Protein AF-A0AAJ1B3Y8-F1 (afdb_monomer_lite)

Sequence (72 aa):
GTIHYVSRLADSYKVSGDSFYTQDGKNVLPLGTLTVTETKAPNGYLLDGAYMQTDGSSEQIKGTYLTQISED

Structure (mmCIF, N/CA/C/O backbone):
data_AF-A0AAJ1B3Y8-F1
#
_entry.id   AF-A0AAJ1B3Y8-F1
#
loop_
_atom_site.group_PDB
_atom_site.id
_atom_site.type_symbol
_atom_site.label_atom_id
_atom_site.label_alt_id
_atom_site.label_comp_id
_atom_site.label_asym_id
_atom_site.label_entity_id
_atom_site.label_seq_id
_atom_site.pdbx_PDB_ins_code
_atom_site.Cartn_x
_atom_site.Cartn_y
_atom_site.Cartn_z
_atom_site.occupancy
_atom_site.B_iso_or_equiv
_atom_site.auth_seq_id
_atom_site.auth_comp_id
_atom_site.auth_asym_id
_atom_site.auth_atom_id
_atom_site.pdbx_PDB_model_num
ATOM 1 N N . GLY A 1 1 ? -6.464 -20.704 -17.548 1.00 65.62 1 GLY A N 1
ATOM 2 C CA . GLY A 1 1 ? -7.015 -20.126 -16.310 1.00 65.62 1 GLY A CA 1
ATOM 3 C C . GLY A 1 1 ? -6.476 -18.726 -16.181 1.00 65.62 1 GLY A C 1
ATOM 4 O O . GLY A 1 1 ? -5.284 -18.545 -16.385 1.00 65.62 1 GLY A O 1
ATOM 5 N N . THR A 1 2 ? -7.338 -17.746 -15.952 1.00 78.00 2 THR A N 1
ATOM 6 C CA . THR A 1 2 ? -6.946 -16.337 -15.829 1.00 78.00 2 THR A CA 1
ATOM 7 C C . THR A 1 2 ? -6.122 -16.139 -14.557 1.00 78.00 2 THR A C 1
ATOM 9 O O . THR A 1 2 ? -6.503 -16.629 -13.496 1.00 78.00 2 THR A O 1
ATOM 12 N N . ILE A 1 3 ? -4.975 -15.466 -14.661 1.00 74.06 3 ILE A N 1
ATOM 13 C CA . ILE A 1 3 ? -4.163 -15.096 -13.497 1.00 74.06 3 ILE A CA 1
ATOM 14 C C . ILE A 1 3 ? -4.742 -13.806 -12.914 1.00 74.06 3 ILE A C 1
ATOM 16 O O . ILE A 1 3 ? -4.950 -12.840 -13.645 1.00 74.06 3 ILE A O 1
ATOM 20 N N . HIS A 1 4 ? -4.986 -13.791 -11.603 1.00 75.06 4 HIS A N 1
ATOM 21 C CA . HIS A 1 4 ? -5.440 -12.612 -10.870 1.00 75.06 4 HIS A CA 1
ATOM 22 C C . HIS A 1 4 ? -4.352 -12.168 -9.891 1.00 75.06 4 HIS A C 1
ATOM 24 O O . HIS A 1 4 ? -3.911 -12.956 -9.054 1.00 75.06 4 HIS A O 1
ATOM 30 N N . TYR A 1 5 ? -3.936 -10.906 -9.978 1.00 76.94 5 TYR A N 1
ATOM 31 C CA . TYR A 1 5 ? -3.030 -10.288 -9.011 1.00 76.94 5 TYR A CA 1
ATOM 32 C C . TYR A 1 5 ? -3.862 -9.639 -7.902 1.00 76.94 5 TYR A C 1
ATOM 34 O O . TYR A 1 5 ? -4.769 -8.861 -8.185 1.00 76.94 5 TYR A O 1
ATOM 42 N N . VAL A 1 6 ? -3.588 -9.989 -6.643 1.00 83.94 6 VAL A N 1
ATOM 43 C CA . VAL A 1 6 ? -4.344 -9.507 -5.476 1.00 83.94 6 VAL A CA 1
ATOM 44 C C . VAL A 1 6 ? -3.372 -9.066 -4.388 1.00 83.94 6 VAL A C 1
ATOM 46 O O . VAL A 1 6 ? -2.416 -9.778 -4.091 1.00 83.94 6 VAL A O 1
ATOM 49 N N . SER A 1 7 ? -3.658 -7.923 -3.766 1.00 85.56 7 SER A N 1
ATOM 50 C CA . SER A 1 7 ? -3.006 -7.440 -2.545 1.00 85.56 7 SER A CA 1
ATOM 51 C C . SER A 1 7 ? -4.063 -7.169 -1.470 1.00 85.56 7 SER A C 1
ATOM 53 O O . SER A 1 7 ? -5.200 -6.823 -1.798 1.00 85.56 7 SER A O 1
ATOM 55 N N . ARG A 1 8 ? -3.723 -7.384 -0.193 1.00 91.56 8 ARG A N 1
ATOM 56 C CA . ARG A 1 8 ? -4.613 -7.2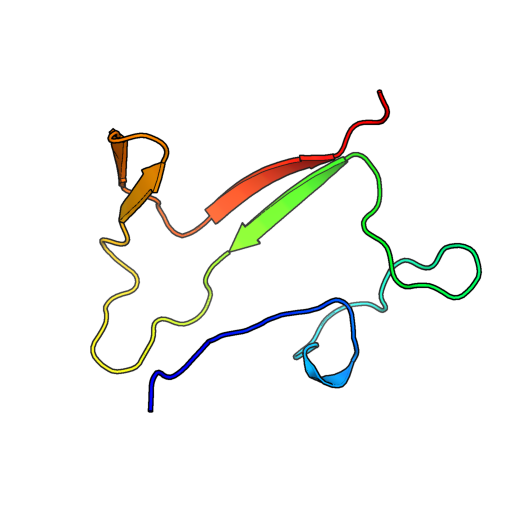03 0.972 1.00 91.56 8 ARG A CA 1
ATOM 57 C C . ARG A 1 8 ? -3.820 -6.718 2.190 1.00 91.56 8 ARG A C 1
ATOM 59 O O . ARG A 1 8 ? -2.612 -6.915 2.253 1.00 91.56 8 ARG A O 1
ATOM 66 N N . LEU A 1 9 ? -4.513 -6.171 3.194 1.00 92.69 9 LEU A N 1
ATOM 67 C CA . LEU A 1 9 ? -3.940 -5.797 4.498 1.00 92.69 9 LEU A CA 1
ATOM 68 C C . LEU A 1 9 ? -3.694 -7.030 5.389 1.00 92.69 9 LEU A C 1
ATOM 70 O O . LEU A 1 9 ? -4.330 -7.203 6.428 1.00 92.69 9 LEU A O 1
ATOM 74 N N . ALA A 1 10 ? -2.803 -7.921 4.961 1.00 94.00 10 ALA A N 1
ATOM 75 C CA . ALA A 1 10 ? -2.368 -9.081 5.736 1.00 94.00 10 ALA A CA 1
ATOM 76 C C . ALA A 1 10 ? -0.866 -9.318 5.546 1.00 94.00 10 ALA A C 1
ATOM 78 O O . ALA A 1 10 ? -0.321 -9.016 4.484 1.00 94.00 10 ALA A O 1
ATOM 79 N N . ASP A 1 11 ? -0.207 -9.892 6.556 1.00 92.56 11 ASP A N 1
ATOM 80 C CA . ASP A 1 11 ? 1.255 -10.061 6.568 1.00 92.56 11 ASP A CA 1
ATOM 81 C C . ASP A 1 11 ? 1.775 -10.899 5.395 1.00 92.56 11 ASP A C 1
ATOM 83 O O . ASP A 1 11 ? 2.868 -10.656 4.896 1.00 92.56 11 ASP A O 1
ATOM 87 N N . SER A 1 12 ? 0.962 -11.823 4.877 1.00 94.00 12 SER A N 1
ATOM 88 C CA . SER A 1 12 ? 1.283 -12.619 3.686 1.00 94.00 12 SER A CA 1
ATOM 89 C C . SER A 1 12 ? 1.480 -11.791 2.411 1.00 94.00 12 SER A C 1
ATOM 91 O O . SER A 1 12 ? 2.104 -12.273 1.469 1.00 94.00 12 SER A O 1
ATOM 93 N N . TYR A 1 13 ? 0.976 -10.555 2.376 1.00 91.38 13 TYR A N 1
ATOM 94 C CA . TYR A 1 13 ? 1.153 -9.606 1.275 1.00 91.38 13 TYR A CA 1
ATOM 95 C C . TYR A 1 13 ? 2.118 -8.460 1.633 1.00 91.38 13 TYR A C 1
ATOM 97 O O . TYR A 1 13 ? 2.366 -7.586 0.801 1.00 91.38 13 TYR A O 1
ATOM 105 N N . LYS A 1 14 ? 2.681 -8.445 2.851 1.00 91.06 14 LYS A N 1
ATOM 106 C CA . LYS A 1 14 ? 3.590 -7.400 3.334 1.00 91.06 14 LYS A CA 1
ATOM 107 C C . LYS A 1 14 ? 5.043 -7.784 3.071 1.00 91.06 14 LYS A C 1
ATOM 109 O O . LYS A 1 14 ? 5.604 -8.647 3.734 1.00 91.06 14 LYS A O 1
ATOM 114 N N . VAL A 1 15 ? 5.674 -7.090 2.130 1.00 90.12 15 VAL A N 1
ATOM 115 C CA . VAL A 1 15 ? 7.088 -7.323 1.789 1.00 90.12 15 VAL A CA 1
ATOM 116 C C . VAL A 1 15 ? 8.027 -6.692 2.826 1.00 90.12 15 VAL A C 1
ATOM 118 O O . VAL A 1 15 ? 8.983 -7.326 3.263 1.00 90.12 15 VAL A O 1
ATOM 121 N N . SER A 1 16 ? 7.759 -5.448 3.236 1.00 91.38 16 SER A N 1
ATOM 122 C CA . SER A 1 16 ? 8.592 -4.676 4.173 1.00 91.38 16 SER A CA 1
ATOM 123 C C . SER A 1 16 ? 7.824 -3.479 4.754 1.00 91.38 16 SER A C 1
ATOM 125 O O . SER A 1 16 ? 6.710 -3.199 4.320 1.00 91.38 16 SER A O 1
ATOM 127 N N . GLY A 1 17 ? 8.420 -2.764 5.714 1.00 91.06 17 GLY A N 1
ATOM 128 C CA . GLY A 1 17 ? 7.862 -1.544 6.322 1.00 91.06 17 GLY A CA 1
ATOM 129 C C . GLY A 1 17 ? 7.319 -1.755 7.736 1.00 91.06 17 GLY A C 1
ATOM 130 O O . GLY A 1 17 ? 7.501 -2.828 8.320 1.00 91.06 17 GLY A O 1
ATOM 131 N N . ASP A 1 18 ? 6.641 -0.744 8.264 1.00 94.12 18 ASP A N 1
ATOM 132 C CA . ASP A 1 18 ? 6.055 -0.757 9.608 1.00 94.12 18 ASP A CA 1
ATOM 133 C C . ASP A 1 18 ? 4.846 -1.691 9.714 1.00 94.12 18 ASP A C 1
ATOM 135 O O . ASP A 1 18 ? 4.274 -2.109 8.706 1.00 94.12 18 ASP A O 1
ATOM 139 N N . SER A 1 19 ? 4.460 -2.044 10.940 1.00 94.12 19 SER A N 1
ATOM 140 C CA . SER A 1 19 ? 3.235 -2.806 11.210 1.00 94.12 19 SER A CA 1
ATOM 141 C C . SER A 1 19 ? 1.988 -2.068 10.713 1.00 94.12 19 SER A C 1
ATOM 143 O O . SER A 1 19 ? 1.951 -0.839 10.692 1.00 94.12 19 SER A O 1
ATOM 145 N N . PHE A 1 20 ? 0.946 -2.817 10.340 1.00 94.69 20 PHE A N 1
ATOM 146 C CA . PHE A 1 20 ? -0.336 -2.222 9.960 1.00 94.69 20 PHE A CA 1
ATOM 147 C C . PHE A 1 20 ? -0.950 -1.424 11.116 1.00 94.69 20 PHE A C 1
ATOM 149 O O . PHE A 1 20 ? -0.799 -1.784 12.285 1.00 94.69 20 PHE A O 1
ATOM 156 N N . TYR A 1 21 ? -1.712 -0.385 10.776 1.00 93.88 21 TYR A N 1
ATOM 157 C CA . TYR A 1 21 ? -2.632 0.228 11.726 1.00 93.88 21 TYR A CA 1
ATOM 158 C C . TYR A 1 21 ? -3.741 -0.763 12.064 1.00 93.88 21 TYR A C 1
ATOM 160 O O . TYR A 1 21 ? -4.271 -1.437 11.178 1.00 93.88 21 TYR A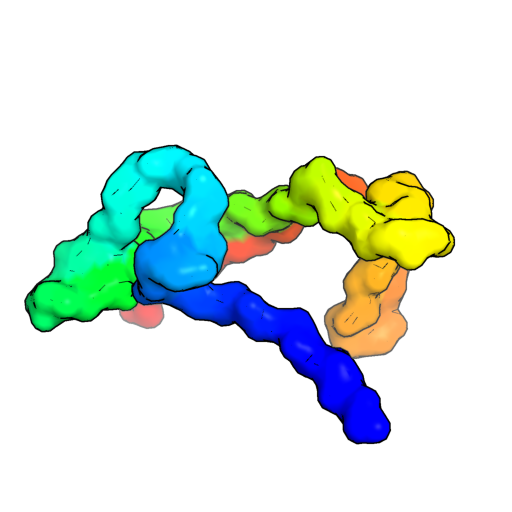 O 1
ATOM 168 N N . THR A 1 22 ? -4.105 -0.837 13.342 1.00 95.06 22 THR A N 1
ATOM 169 C CA . THR A 1 22 ? -5.130 -1.763 13.823 1.00 95.06 22 THR A CA 1
ATOM 170 C C . THR A 1 22 ? -6.216 -1.034 14.594 1.00 95.06 22 THR A C 1
ATOM 172 O O . THR A 1 22 ? -5.911 -0.241 15.483 1.00 95.06 22 THR A O 1
ATOM 175 N N . GLN A 1 23 ? -7.470 -1.375 14.315 1.00 93.19 23 GLN A N 1
ATOM 176 C CA . GLN A 1 23 ? -8.638 -0.966 15.090 1.00 93.19 23 GLN A CA 1
ATOM 177 C C . GLN A 1 23 ? -9.448 -2.223 15.416 1.00 93.19 23 GLN A C 1
ATOM 179 O O . GLN A 1 23 ? -9.717 -3.031 14.527 1.00 93.19 23 GLN A O 1
ATOM 184 N N . ASP A 1 24 ? -9.758 -2.442 16.695 1.00 94.44 24 ASP A N 1
ATOM 185 C CA . ASP A 1 24 ? -10.493 -3.623 17.180 1.00 94.44 24 ASP A CA 1
ATOM 186 C C . ASP A 1 24 ? -9.926 -4.968 16.679 1.00 94.44 24 ASP A C 1
ATOM 188 O O . ASP A 1 24 ? -10.654 -5.892 16.310 1.00 94.44 24 ASP A O 1
ATOM 192 N N . GLY A 1 25 ? -8.593 -5.067 16.623 1.00 91.75 25 GLY A N 1
ATOM 193 C CA . GLY A 1 25 ? -7.880 -6.267 16.172 1.00 91.75 25 GLY A CA 1
ATOM 194 C C . GLY A 1 25 ? -7.918 -6.515 14.659 1.00 91.75 25 GLY A C 1
ATOM 195 O O . GLY A 1 25 ? -7.486 -7.575 14.211 1.00 91.75 25 GLY A O 1
ATOM 196 N N . LYS A 1 26 ? -8.418 -5.565 13.861 1.00 93.56 26 LYS A N 1
ATOM 197 C CA . LYS A 1 26 ? -8.445 -5.634 12.394 1.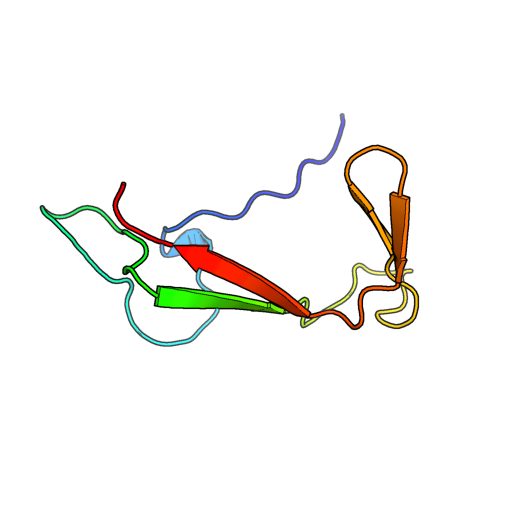00 93.56 26 LYS A CA 1
ATOM 198 C C . LYS A 1 26 ? -7.479 -4.623 11.795 1.00 93.56 26 LYS A C 1
ATOM 200 O O . LYS A 1 26 ? -7.421 -3.481 12.245 1.00 93.56 26 LYS A O 1
ATOM 205 N N . ASN A 1 27 ? -6.759 -5.034 10.756 1.00 95.62 27 ASN A N 1
ATOM 206 C CA . ASN A 1 27 ? -5.900 -4.131 9.995 1.00 95.62 27 ASN A CA 1
ATOM 207 C C . ASN A 1 27 ? -6.762 -3.133 9.211 1.00 95.62 27 ASN A C 1
ATOM 209 O O . ASN A 1 27 ? -7.699 -3.536 8.519 1.00 95.62 27 ASN A O 1
ATOM 213 N N . VAL A 1 28 ? -6.429 -1.848 9.306 1.00 92.94 28 VAL A N 1
ATOM 214 C CA . VAL A 1 28 ? -7.172 -0.738 8.694 1.00 92.94 28 VAL A CA 1
ATOM 215 C C . VAL A 1 28 ? -6.223 0.261 8.034 1.00 92.94 28 VAL A C 1
ATOM 217 O O . VAL A 1 28 ? -5.011 0.234 8.253 1.00 92.94 28 VAL A O 1
ATOM 220 N N . LEU A 1 29 ? -6.784 1.152 7.219 1.00 91.31 29 LEU A N 1
ATOM 221 C CA . LEU A 1 29 ? -6.081 2.323 6.708 1.00 91.31 29 LEU A CA 1
ATOM 222 C C . LEU A 1 29 ? -6.503 3.547 7.533 1.00 91.31 29 LEU A C 1
ATOM 224 O O . LEU A 1 29 ? -7.701 3.716 7.765 1.00 91.31 29 LEU A O 1
ATOM 228 N N . PRO A 1 30 ? -5.561 4.384 7.993 1.00 89.75 30 PRO A N 1
ATOM 229 C CA . PRO A 1 30 ? -5.897 5.596 8.725 1.00 89.75 30 PRO A CA 1
ATOM 230 C C . PRO A 1 30 ? -6.497 6.651 7.789 1.00 89.75 30 PRO A C 1
ATOM 232 O O . PRO A 1 30 ? -6.234 6.652 6.584 1.00 89.75 30 PRO A O 1
ATOM 235 N N . LEU A 1 31 ? -7.254 7.587 8.366 1.00 91.56 31 LEU A N 1
ATOM 236 C CA . LEU A 1 31 ? -7.655 8.805 7.666 1.00 91.56 31 LEU A CA 1
ATOM 237 C C . LEU A 1 31 ? -6.413 9.610 7.264 1.00 91.56 31 LEU A C 1
ATOM 239 O O . LEU A 1 31 ? -5.455 9.722 8.034 1.00 91.56 31 LEU A O 1
ATOM 243 N N . GLY A 1 32 ? -6.443 10.193 6.070 1.00 88.31 32 GLY A N 1
ATOM 244 C CA . GLY A 1 32 ? -5.340 10.978 5.525 1.00 88.31 32 GLY A CA 1
ATOM 245 C C . GLY A 1 32 ? -5.058 10.674 4.060 1.00 88.31 32 GLY A C 1
ATOM 246 O O . GLY A 1 32 ? -5.898 10.143 3.337 1.00 88.31 32 GLY A O 1
ATOM 247 N N . THR A 1 33 ? -3.860 11.040 3.613 1.00 86.31 33 THR A N 1
ATOM 248 C CA . THR A 1 33 ? -3.420 10.825 2.232 1.00 86.31 33 THR A CA 1
ATOM 249 C C . THR A 1 33 ? -2.648 9.520 2.131 1.00 86.31 33 THR A C 1
ATOM 251 O O . THR A 1 33 ? -1.639 9.333 2.811 1.00 86.31 33 THR A O 1
ATOM 254 N N . LEU A 1 34 ? -3.094 8.636 1.245 1.00 84.44 34 LEU A N 1
ATOM 255 C CA . LEU A 1 34 ? -2.369 7.434 0.872 1.00 84.44 34 LEU A CA 1
ATOM 256 C C . LEU A 1 34 ? -1.727 7.605 -0.493 1.00 84.44 34 LEU A C 1
ATOM 258 O O . LEU A 1 34 ? -2.354 8.071 -1.445 1.00 84.44 34 LEU A O 1
ATOM 262 N N . THR A 1 35 ? -0.487 7.141 -0.570 1.00 82.81 35 THR A N 1
ATOM 263 C CA . THR A 1 35 ? 0.285 7.088 -1.801 1.00 82.81 35 THR A CA 1
ATOM 264 C C . THR A 1 35 ? 0.557 5.631 -2.142 1.00 82.81 35 THR A C 1
ATOM 266 O O . THR A 1 35 ? 1.149 4.906 -1.343 1.00 82.81 35 THR A O 1
ATOM 269 N N . VAL A 1 36 ? 0.140 5.192 -3.325 1.00 81.50 36 VAL A N 1
ATOM 270 C CA . VAL A 1 36 ? 0.449 3.858 -3.850 1.00 81.50 36 VAL A CA 1
ATOM 271 C C . VAL A 1 36 ? 1.418 4.020 -5.004 1.00 81.50 36 VAL A C 1
ATOM 273 O O . VAL A 1 36 ? 1.100 4.695 -5.978 1.00 81.50 36 VAL A O 1
ATOM 276 N N . THR A 1 37 ? 2.586 3.392 -4.907 1.00 75.75 37 THR A N 1
ATOM 277 C CA . THR A 1 37 ? 3.600 3.446 -5.962 1.00 75.75 37 THR A CA 1
ATOM 278 C C . THR A 1 37 ? 3.891 2.051 -6.492 1.00 75.75 37 THR A C 1
ATOM 280 O O . THR A 1 37 ? 4.186 1.139 -5.717 1.00 75.75 37 THR A O 1
ATOM 283 N N . GLU A 1 38 ? 3.843 1.878 -7.811 1.00 75.94 38 GLU A N 1
ATOM 284 C CA . GLU A 1 38 ? 4.371 0.666 -8.435 1.00 75.94 38 GLU A CA 1
ATOM 285 C C . GLU A 1 38 ? 5.900 0.729 -8.394 1.00 75.94 38 GLU A C 1
ATOM 287 O O . GLU A 1 38 ? 6.519 1.595 -9.004 1.00 75.94 38 GLU A O 1
ATOM 292 N N . THR A 1 39 ? 6.524 -0.169 -7.634 1.00 76.06 39 THR A N 1
ATOM 293 C CA . THR A 1 39 ? 7.987 -0.185 -7.460 1.00 76.06 39 THR A CA 1
ATOM 294 C C . THR A 1 39 ? 8.688 -1.164 -8.397 1.00 76.06 39 THR A C 1
ATOM 296 O O . THR A 1 39 ? 9.903 -1.086 -8.575 1.00 76.06 39 THR A O 1
ATOM 299 N N . LYS A 1 40 ? 7.943 -2.096 -9.001 1.00 75.94 40 LYS A N 1
ATOM 300 C CA . LYS A 1 40 ? 8.479 -3.128 -9.888 1.00 75.94 40 LYS A CA 1
ATOM 301 C C . LYS A 1 40 ? 7.457 -3.508 -10.955 1.00 75.94 40 LYS A C 1
ATOM 303 O O . LYS A 1 40 ? 6.447 -4.125 -10.629 1.00 75.94 40 LYS A O 1
ATOM 308 N N . ALA A 1 41 ? 7.787 -3.214 -12.212 1.00 71.25 41 ALA A N 1
ATOM 309 C CA . ALA A 1 41 ? 6.992 -3.638 -13.358 1.00 71.25 41 ALA A CA 1
ATOM 310 C C . ALA A 1 41 ? 6.971 -5.176 -13.501 1.00 71.25 41 ALA A C 1
ATOM 312 O O . ALA A 1 41 ? 7.958 -5.850 -13.162 1.00 71.25 41 ALA A O 1
ATOM 313 N N . PRO A 1 42 ? 5.888 -5.755 -14.047 1.00 70.81 42 PRO A N 1
ATOM 314 C CA . PRO A 1 42 ? 5.860 -7.151 -14.463 1.00 70.81 42 PRO A CA 1
ATOM 315 C C . PRO A 1 42 ? 6.943 -7.467 -15.507 1.00 70.81 42 PRO A C 1
ATOM 317 O O . PRO A 1 42 ? 7.347 -6.616 -16.298 1.00 70.81 42 PRO A O 1
ATOM 320 N N . ASN A 1 43 ? 7.387 -8.727 -15.559 1.00 69.19 43 ASN A N 1
ATOM 321 C CA . ASN A 1 43 ? 8.352 -9.165 -16.571 1.00 69.19 43 ASN A CA 1
ATOM 322 C C . ASN A 1 43 ? 7.801 -8.924 -17.987 1.00 69.19 43 ASN A C 1
ATOM 324 O O . ASN A 1 43 ? 6.716 -9.399 -18.318 1.00 69.19 43 ASN A O 1
ATOM 328 N N . GLY A 1 44 ? 8.575 -8.222 -18.819 1.00 66.06 44 GLY A N 1
ATOM 329 C CA . GLY A 1 44 ? 8.176 -7.845 -20.179 1.00 66.06 44 GLY A CA 1
ATOM 330 C C . GLY A 1 44 ? 7.469 -6.489 -20.291 1.00 66.06 44 GLY A C 1
ATOM 331 O O . GLY A 1 44 ? 7.118 -6.106 -21.402 1.00 66.06 44 GLY A O 1
ATOM 332 N N . TYR A 1 45 ? 7.300 -5.758 -19.184 1.00 63.72 45 TYR A N 1
ATOM 333 C CA . TYR A 1 45 ? 6.716 -4.415 -19.152 1.00 63.72 45 TYR A CA 1
ATOM 334 C C . TYR A 1 45 ? 7.729 -3.395 -18.625 1.00 63.72 45 TYR A C 1
ATOM 336 O O . TYR A 1 45 ? 8.560 -3.701 -17.767 1.00 63.72 45 TYR A O 1
ATOM 344 N N . LEU A 1 46 ? 7.668 -2.175 -19.158 1.00 62.84 46 LEU A N 1
ATOM 345 C CA . LEU A 1 46 ? 8.438 -1.037 -18.662 1.00 62.84 46 LEU A CA 1
ATOM 346 C C . LEU A 1 46 ? 7.605 -0.296 -17.607 1.00 62.84 46 LEU A C 1
ATOM 348 O O . LEU A 1 46 ? 6.394 -0.173 -17.760 1.00 62.84 46 LEU A O 1
ATOM 352 N N . LEU A 1 47 ? 8.256 0.210 -16.552 1.00 61.19 47 LEU A N 1
ATOM 353 C CA . LEU A 1 47 ? 7.631 1.147 -15.602 1.00 61.19 47 LEU A CA 1
ATOM 354 C C . LEU A 1 47 ? 7.244 2.469 -16.291 1.00 61.19 47 LEU A C 1
ATOM 356 O O . LEU A 1 47 ? 6.250 3.096 -15.934 1.00 61.19 47 LEU A O 1
ATOM 360 N N . ASP A 1 48 ? 8.031 2.884 -17.286 1.00 57.44 48 ASP A N 1
ATOM 361 C CA . ASP A 1 48 ? 7.727 4.045 -18.116 1.00 57.44 48 ASP A CA 1
ATOM 362 C C . ASP A 1 48 ? 6.607 3.712 -19.109 1.00 57.44 48 ASP A C 1
ATOM 364 O O . ASP A 1 48 ? 6.753 2.831 -19.958 1.00 57.44 48 ASP A O 1
ATOM 368 N N . GLY A 1 49 ? 5.499 4.454 -19.021 1.00 55.38 49 GLY A N 1
ATOM 369 C CA . GLY A 1 49 ? 4.369 4.337 -19.948 1.00 55.38 49 GLY A CA 1
ATOM 370 C C . GLY A 1 49 ? 3.163 3.557 -19.420 1.00 55.38 49 GLY A C 1
ATOM 371 O O . GLY A 1 49 ? 2.338 3.126 -20.221 1.00 55.38 49 GLY A O 1
ATOM 372 N N . ALA A 1 50 ? 3.024 3.378 -18.103 1.00 56.19 50 ALA A N 1
ATOM 373 C CA . ALA A 1 50 ? 1.781 2.874 -17.525 1.00 56.19 50 ALA A CA 1
ATOM 374 C C . ALA A 1 50 ? 0.640 3.902 -17.702 1.00 56.19 50 ALA A C 1
ATOM 376 O O . ALA A 1 50 ? 0.759 5.068 -17.315 1.00 56.19 50 ALA A O 1
ATOM 377 N N . TYR A 1 51 ? -0.475 3.463 -18.287 1.00 55.00 51 TYR A N 1
ATOM 378 C CA . TYR A 1 51 ? -1.708 4.241 -18.424 1.00 55.00 51 TYR A CA 1
ATOM 379 C C . TYR A 1 51 ? -2.774 3.603 -17.533 1.00 55.00 51 TYR A C 1
ATOM 381 O O . TYR A 1 51 ? -3.013 2.400 -17.664 1.00 55.00 51 TYR A O 1
ATOM 389 N N . MET A 1 52 ? -3.443 4.370 -16.663 1.00 54.00 52 MET A N 1
ATOM 390 C CA . MET A 1 52 ? -4.727 3.902 -16.12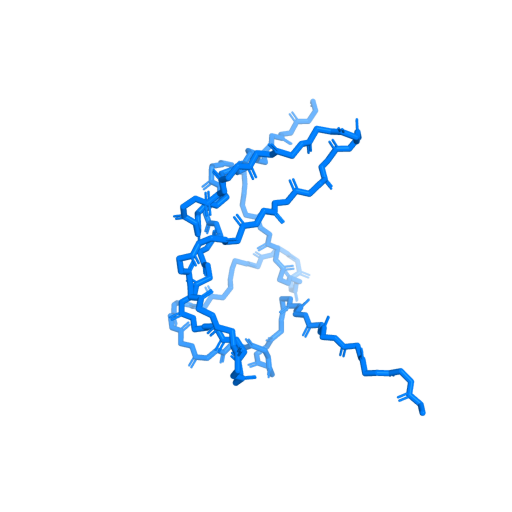6 1.00 54.00 52 MET A CA 1
ATOM 391 C C . MET A 1 52 ? -5.865 4.450 -16.956 1.00 54.00 52 MET A C 1
ATOM 393 O O . MET A 1 52 ? -5.859 5.604 -17.379 1.00 54.00 52 MET A O 1
ATOM 397 N N . GLN A 1 53 ? -6.850 3.583 -17.158 1.00 54.22 53 GLN A N 1
ATOM 398 C CA . GLN A 1 53 ? -8.139 3.965 -17.690 1.00 54.22 53 GLN A CA 1
ATOM 399 C C . GLN A 1 53 ? -9.102 4.095 -16.521 1.00 54.22 53 GLN A C 1
ATOM 401 O O . GLN A 1 53 ? -9.477 3.097 -15.903 1.00 54.22 53 GLN A O 1
ATOM 406 N N . THR A 1 54 ? -9.479 5.327 -16.206 1.00 50.44 54 THR A N 1
ATOM 407 C CA . THR A 1 54 ? -10.627 5.612 -15.345 1.00 50.44 54 THR A CA 1
ATOM 408 C C . THR A 1 54 ? -11.683 6.232 -16.257 1.00 50.44 54 THR A C 1
ATOM 410 O O . THR A 1 54 ? -11.383 7.160 -17.001 1.00 50.44 54 THR A O 1
ATOM 413 N N . ASP A 1 55 ? -12.878 5.638 -16.312 1.00 54.31 55 ASP A N 1
ATOM 414 C CA . ASP A 1 55 ? -14.036 6.191 -17.042 1.00 54.31 55 ASP A CA 1
ATOM 415 C C . ASP A 1 55 ? -13.748 6.711 -18.479 1.00 54.31 55 ASP A C 1
ATOM 417 O O . ASP A 1 55 ? -14.145 7.802 -18.877 1.00 54.31 55 ASP A O 1
ATOM 421 N N . GLY A 1 56 ? -12.984 5.953 -19.276 1.00 54.97 56 GLY A N 1
ATOM 422 C CA . GLY A 1 56 ? -12.679 6.320 -20.668 1.00 54.97 56 GLY A CA 1
ATOM 423 C C . GLY A 1 56 ? -11.620 7.416 -20.858 1.00 54.97 56 GLY A C 1
ATOM 424 O O . GLY A 1 56 ? -11.301 7.743 -22.002 1.00 54.97 56 GLY A O 1
ATOM 425 N N . SER A 1 57 ? -11.025 7.938 -19.782 1.00 49.78 57 SER A N 1
ATOM 426 C CA . SER A 1 57 ? -9.853 8.815 -19.841 1.00 49.78 57 SER A CA 1
ATOM 427 C C . SER A 1 57 ? -8.568 8.010 -19.648 1.00 49.78 57 SER A C 1
ATOM 429 O O . SER A 1 57 ? -8.453 7.206 -18.722 1.00 49.78 57 SER A O 1
ATOM 431 N N . SER A 1 58 ? -7.594 8.214 -20.537 1.00 51.00 58 SER A N 1
ATOM 432 C CA . SER A 1 58 ? -6.250 7.650 -20.421 1.00 51.00 58 SER A CA 1
ATOM 433 C C . SER A 1 58 ? -5.293 8.716 -19.902 1.00 51.00 58 SER A C 1
ATOM 435 O O . SER A 1 58 ? -4.819 9.553 -20.674 1.00 51.00 58 SER A O 1
ATOM 437 N N . GLU A 1 59 ? -4.974 8.669 -18.615 1.00 56.72 59 GLU A N 1
ATOM 438 C CA . GLU A 1 59 ? -3.895 9.481 -18.055 1.00 56.72 59 GLU A CA 1
ATOM 439 C C . GLU A 1 59 ? -2.615 8.650 -17.967 1.00 56.72 59 GLU A C 1
ATOM 441 O O . GLU A 1 59 ? -2.626 7.486 -17.558 1.00 56.72 59 GLU A O 1
ATOM 446 N N . GLN A 1 60 ? -1.499 9.244 -18.395 1.00 54.47 60 GLN A N 1
ATOM 447 C CA . GLN A 1 60 ? -0.179 8.657 -18.199 1.00 54.47 60 GLN A CA 1
ATOM 448 C C . GLN A 1 60 ? 0.193 8.829 -16.732 1.00 54.47 60 GLN A C 1
ATOM 450 O O . GLN A 1 60 ? 0.370 9.951 -16.254 1.00 54.47 60 GLN A O 1
ATOM 455 N N . ILE A 1 61 ? 0.343 7.722 -16.018 1.00 56.47 61 ILE A N 1
ATOM 456 C CA . ILE A 1 61 ? 0.606 7.767 -14.586 1.00 56.47 61 ILE A CA 1
ATOM 457 C C . ILE A 1 61 ? 2.078 7.481 -14.385 1.00 56.47 61 ILE A C 1
ATOM 459 O O . ILE A 1 61 ? 2.579 6.414 -14.730 1.00 56.47 61 ILE A O 1
ATOM 463 N N . LYS A 1 62 ? 2.791 8.446 -13.800 1.00 56.97 62 LYS A N 1
ATOM 464 C CA . LYS A 1 62 ? 4.196 8.299 -13.385 1.00 56.97 62 LYS A CA 1
ATOM 465 C C . LYS A 1 62 ? 4.337 7.419 -12.131 1.00 56.97 62 LYS A C 1
ATOM 467 O O . LYS A 1 62 ? 5.039 7.761 -11.185 1.00 56.97 62 LYS A O 1
ATOM 472 N N . GLY A 1 63 ? 3.634 6.290 -12.112 1.00 58.66 63 GLY A N 1
ATOM 473 C CA . GLY A 1 63 ? 3.789 5.224 -11.129 1.00 58.66 63 GLY A CA 1
ATOM 474 C C . GLY A 1 63 ? 3.310 5.532 -9.715 1.00 58.66 63 GLY A C 1
ATOM 475 O O . GLY A 1 63 ? 3.526 4.687 -8.861 1.00 58.66 63 GLY A O 1
ATOM 476 N N . THR A 1 64 ? 2.686 6.686 -9.440 1.00 62.69 64 THR A N 1
ATOM 477 C CA . THR A 1 64 ? 2.262 7.078 -8.086 1.00 62.69 64 THR A CA 1
ATOM 478 C C . THR A 1 64 ? 0.812 7.557 -8.069 1.00 62.69 64 THR A C 1
ATOM 480 O O . THR A 1 64 ? 0.468 8.535 -8.728 1.00 62.69 64 THR A O 1
ATOM 483 N N . TYR A 1 65 ? -0.023 6.872 -7.293 1.00 69.69 65 TYR A N 1
ATOM 484 C CA . TYR A 1 65 ? -1.438 7.160 -7.091 1.00 69.69 65 TYR A CA 1
ATOM 485 C C . TYR A 1 65 ? -1.634 7.817 -5.736 1.00 69.69 65 TYR A C 1
ATOM 487 O O . TYR A 1 65 ? -1.202 7.265 -4.725 1.00 69.69 65 TYR A O 1
ATOM 495 N N . LEU A 1 66 ? -2.296 8.971 -5.714 1.00 72.00 66 LEU A N 1
ATOM 496 C CA . LEU A 1 66 ? -2.685 9.646 -4.481 1.00 72.00 66 LEU A CA 1
ATOM 497 C C . LEU A 1 66 ? -4.186 9.467 -4.292 1.00 72.00 66 LEU A C 1
ATOM 499 O O . LEU A 1 66 ? -4.968 9.776 -5.187 1.00 72.00 66 LEU A O 1
ATOM 503 N N . THR A 1 67 ? -4.583 8.996 -3.118 1.00 79.38 67 THR A N 1
ATOM 504 C CA . THR A 1 67 ? -5.984 8.969 -2.699 1.00 79.38 67 THR A CA 1
ATOM 505 C C . THR A 1 67 ? -6.101 9.520 -1.291 1.00 79.38 67 THR A C 1
ATOM 507 O O . THR A 1 67 ? -5.180 9.394 -0.484 1.00 79.38 67 THR A O 1
ATOM 510 N N . GLN A 1 68 ? -7.240 10.128 -0.989 1.00 84.56 68 GLN A N 1
ATOM 511 C CA . GLN A 1 68 ? -7.556 10.599 0.349 1.00 84.56 68 GLN A CA 1
ATOM 512 C C . GLN A 1 68 ? -8.574 9.654 0.980 1.00 84.56 68 GLN A C 1
ATOM 514 O O . GLN A 1 68 ? -9.550 9.272 0.338 1.00 84.56 68 GLN A O 1
ATOM 519 N N . ILE A 1 69 ? -8.331 9.267 2.226 1.00 83.75 69 ILE A N 1
ATOM 520 C CA . ILE A 1 69 ? -9.326 8.628 3.078 1.00 83.75 69 ILE A 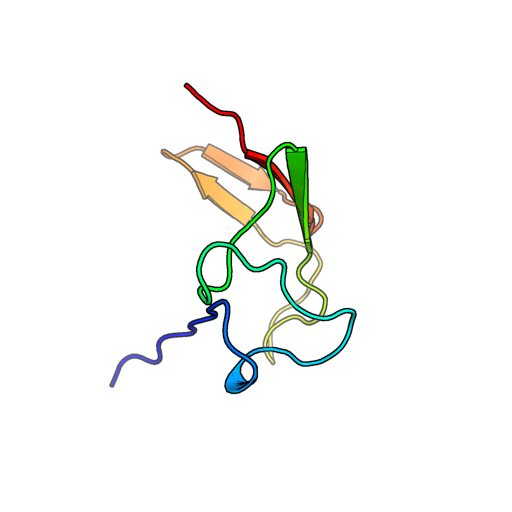CA 1
ATOM 521 C C . ILE A 1 69 ? -9.838 9.702 4.029 1.00 83.75 69 ILE A C 1
ATOM 523 O O . ILE A 1 69 ? -9.092 10.199 4.876 1.00 83.75 69 ILE A O 1
ATOM 527 N N . SER A 1 70 ? -11.101 10.067 3.861 1.00 82.19 70 SER A N 1
ATOM 528 C CA . SER A 1 70 ? -11.845 10.957 4.749 1.00 82.19 70 SER A CA 1
ATOM 529 C C . SER A 1 70 ? -12.959 10.184 5.448 1.00 82.19 70 SER A C 1
ATOM 531 O O . SER A 1 70 ? -13.424 9.161 4.947 1.00 82.19 70 SER A O 1
ATOM 533 N N . GLU A 1 71 ? -13.359 10.669 6.618 1.00 73.69 71 GLU A N 1
ATOM 534 C CA . GLU A 1 71 ? -14.630 10.300 7.240 1.00 73.69 71 GLU A CA 1
ATOM 535 C C . GLU A 1 71 ? -15.739 11.115 6.548 1.00 73.69 71 GLU A C 1
ATOM 537 O O . GLU A 1 71 ? -15.472 12.254 6.149 1.00 73.69 71 GLU A O 1
ATOM 542 N N . ASP A 1 72 ? -16.911 10.514 6.326 1.00 65.69 72 ASP A N 1
ATOM 543 C CA . ASP A 1 72 ? -18.089 11.197 5.754 1.00 65.69 72 ASP A CA 1
ATOM 544 C C . ASP A 1 72 ? -18.609 12.324 6.667 1.00 65.69 72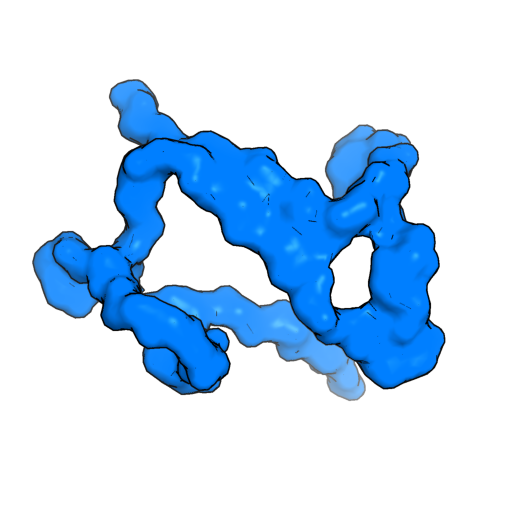 ASP A C 1
ATOM 546 O O . ASP A 1 72 ? -18.603 12.140 7.909 1.00 65.69 72 ASP A O 1
#

Foldseek 3Di:
DDDDDDADLDPVRDPDDDHADDDPNDGDDDFFKDKFFDPDDDPPDDLAQDWDDDPNDTDRDNRIDIDGDDDD

pLDDT: mean 76.48, std 14.92, range [49.78, 95.62]

Radius of gyration: 15.22 Å; chains: 1; bounding box: 27×31×38 Å

Organism: Mediterraneibacter gnavus (NCBI:txid33038)

Secondary structure (DSSP, 8-state):
--------SSGGG--SSSPPEEETTEEEPPSEEEEEE--SPPTT--STT-EEEETTEEEEP-SEEEEEE---